Protein AF-A0A1M4VAJ6-F1 (afdb_monomer)

Foldseek 3Di:
DDDQDVQADDDCVPVLCCVVPQLQVLVVVPFHFPWKKWFDPPLPDDPVCCVVQVSHETEMETATCAADPPSVVSDDPRHRYDYGYHHPVVVCVVCVPTRMATCPDVHVVVVVVVVVVVVPPD

Secondary structure (DSSP, 8-state):
-PPP-TTSB--HHHHHHHIIIIIHHHHHTTS-EEEEEE-HHHHHS-GGGGGGGTT--EEEEEEESS--TTGGGGS-TTB-EEEEEE-HHHHHHHHTTS--EEEESS-TTHHHHHHHHHS---

Sequence (122 aa):
MSRVKPEAIWQHDKVLPYILTRLKDKISEITAVEKILLFGSRGRLPVERWNELEGKDWDVLVQAQCKLKNARVLLDEEYHLDLLVLDESQAKKFIENMTTKELFPINELECLTTKNKENGKI

Solvent-accessible surface area (backbone atoms only — not comparable to full-atom values): 7050 Å² total; per-residue (Å²): 129,87,77,67,57,88,84,41,52,53,52,65,88,58,47,50,56,41,51,74,39,62,46,42,50,62,44,46,77,77,33,56,70,68,34,33,32,32,29,63,70,72,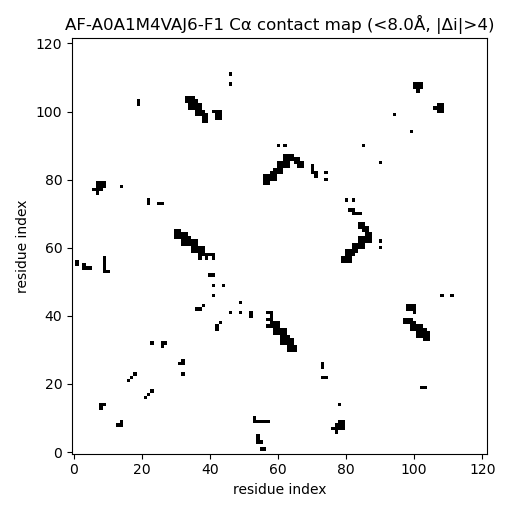17,62,47,60,77,91,56,49,74,82,43,64,69,45,74,40,41,36,38,34,27,19,79,54,67,52,93,63,46,70,74,68,56,57,88,51,48,50,61,50,64,44,46,26,24,62,74,55,40,51,65,70,44,70,91,51,58,57,38,43,60,32,84,80,25,58,64,60,62,51,58,54,54,54,55,70,73,52,78,125

pLDDT: mean 83.63, std 15.54, range [38.59, 97.0]

Radius of gyration: 14.77 Å; Cα contacts (8 Å, |Δi|>4): 175; chains: 1; bounding box: 34×35×45 Å

Organism: NCBI:txid1302685

Structure (mmCIF, N/CA/C/O backbone):
data_AF-A0A1M4VAJ6-F1
#
_entry.id   AF-A0A1M4VAJ6-F1
#
loop_
_atom_site.group_PDB
_atom_site.id
_atom_site.type_symbol
_atom_site.label_atom_id
_atom_site.label_alt_id
_atom_site.label_comp_id
_atom_site.label_asym_id
_atom_site.label_entity_id
_atom_site.label_seq_id
_atom_site.pdbx_PDB_ins_code
_atom_site.Cartn_x
_atom_site.Cartn_y
_atom_site.Cartn_z
_atom_site.occupancy
_atom_site.B_iso_or_equiv
_atom_site.auth_seq_id
_atom_site.auth_comp_id
_atom_site.auth_asym_id
_atom_site.auth_atom_id
_atom_site.pdbx_PDB_model_num
ATOM 1 N N . MET A 1 1 ? 20.736 -7.134 1.387 1.00 41.00 1 MET A N 1
ATOM 2 C CA . MET A 1 1 ? 20.258 -6.901 0.005 1.00 41.00 1 MET A CA 1
ATOM 3 C C . MET A 1 1 ? 19.087 -7.838 -0.246 1.00 41.00 1 MET A C 1
ATOM 5 O O . MET A 1 1 ? 19.239 -9.011 0.078 1.00 41.00 1 MET A O 1
ATOM 9 N N . SER A 1 2 ? 17.944 -7.346 -0.744 1.00 51.72 2 SER A N 1
ATOM 10 C CA . SER A 1 2 ? 16.828 -8.226 -1.135 1.00 51.72 2 SER A CA 1
ATOM 11 C C . SER A 1 2 ? 17.295 -9.163 -2.255 1.00 51.72 2 SER A C 1
ATOM 13 O O . SER A 1 2 ? 17.996 -8.727 -3.174 1.00 51.72 2 SER A O 1
ATOM 15 N N . ARG A 1 3 ? 17.008 -10.461 -2.117 1.00 59.56 3 ARG A N 1
ATOM 16 C CA . ARG A 1 3 ? 17.314 -11.470 -3.137 1.00 59.56 3 ARG A CA 1
ATOM 17 C C . ARG A 1 3 ? 16.221 -11.377 -4.192 1.00 59.56 3 ARG A C 1
ATOM 19 O O . ARG A 1 3 ? 15.070 -11.655 -3.877 1.00 59.56 3 ARG A O 1
ATOM 26 N N . VAL A 1 4 ? 16.587 -11.014 -5.420 1.00 62.75 4 VAL A N 1
ATOM 27 C CA . VAL A 1 4 ? 15.662 -11.037 -6.560 1.00 62.75 4 VAL A CA 1
ATOM 28 C C . VAL A 1 4 ? 15.105 -12.457 -6.689 1.00 62.75 4 VAL A C 1
ATOM 30 O O . VAL A 1 4 ? 15.876 -13.404 -6.847 1.00 62.75 4 VAL A O 1
ATOM 33 N N . LYS A 1 5 ? 13.782 -12.607 -6.576 1.00 67.94 5 LYS A N 1
ATOM 34 C CA . LYS A 1 5 ? 13.069 -13.866 -6.837 1.00 67.94 5 LYS A CA 1
ATOM 35 C C . LYS A 1 5 ? 12.498 -13.806 -8.259 1.00 67.94 5 LYS A C 1
ATOM 37 O O . LYS A 1 5 ? 11.550 -13.052 -8.472 1.00 67.94 5 LYS A O 1
ATOM 42 N N . PRO A 1 6 ? 13.054 -14.556 -9.225 1.00 65.38 6 PRO A N 1
ATOM 43 C CA . PRO A 1 6 ? 12.611 -14.506 -10.622 1.00 65.38 6 PRO A CA 1
ATOM 44 C C . PRO A 1 6 ? 11.128 -14.847 -10.792 1.00 65.38 6 PRO A C 1
ATOM 46 O O . PRO A 1 6 ? 10.472 -14.308 -11.673 1.00 65.38 6 PRO A O 1
ATOM 49 N N . GLU A 1 7 ? 10.618 -15.700 -9.903 1.00 72.62 7 GLU A N 1
ATOM 50 C CA . GLU A 1 7 ? 9.244 -16.207 -9.920 1.00 72.62 7 GLU A CA 1
ATOM 51 C C . GLU A 1 7 ? 8.208 -15.177 -9.449 1.00 72.62 7 GLU A C 1
ATOM 53 O O . GLU A 1 7 ? 7.014 -15.360 -9.662 1.00 72.62 7 GLU A O 1
ATOM 58 N N . ALA A 1 8 ? 8.643 -14.116 -8.761 1.00 78.44 8 ALA A N 1
ATOM 59 C CA . ALA A 1 8 ? 7.724 -13.142 -8.194 1.00 78.44 8 ALA A CA 1
ATOM 60 C C . ALA A 1 8 ? 7.398 -12.018 -9.188 1.00 78.44 8 ALA A C 1
ATOM 62 O O . ALA A 1 8 ? 8.178 -11.680 -10.078 1.00 78.44 8 ALA A O 1
ATOM 63 N N . ILE A 1 9 ? 6.228 -11.416 -9.019 1.00 80.44 9 ILE A N 1
ATOM 64 C CA . ILE A 1 9 ? 5.727 -10.308 -9.818 1.00 80.44 9 ILE A CA 1
ATOM 65 C C . ILE A 1 9 ? 6.191 -8.998 -9.179 1.00 80.44 9 ILE A C 1
ATOM 67 O O . ILE A 1 9 ? 5.886 -8.698 -8.022 1.00 80.44 9 ILE A O 1
ATOM 71 N N . TRP A 1 10 ? 6.912 -8.199 -9.968 1.00 82.88 10 TRP A N 1
ATOM 72 C CA . TRP A 1 10 ? 7.507 -6.922 -9.544 1.00 82.88 10 TRP A CA 1
ATOM 73 C C . TRP A 1 10 ? 7.038 -5.739 -10.388 1.00 82.88 10 TRP A C 1
ATOM 75 O O . TRP A 1 10 ? 7.245 -4.585 -9.995 1.00 82.88 10 TRP A O 1
ATOM 85 N N . GLN A 1 11 ? 6.478 -6.028 -11.567 1.00 83.25 11 GLN A N 1
ATOM 86 C CA . GLN A 1 11 ? 6.189 -5.041 -12.598 1.00 83.25 11 GLN A CA 1
ATOM 87 C C . GLN A 1 11 ? 5.032 -4.135 -12.167 1.00 83.25 11 GLN A C 1
ATOM 89 O O . GLN A 1 11 ? 4.001 -4.598 -11.677 1.00 83.25 11 GLN A O 1
ATOM 94 N N . HIS A 1 12 ? 5.223 -2.822 -12.319 1.00 83.06 12 HIS A N 1
ATOM 95 C CA . HIS A 1 12 ? 4.316 -1.803 -11.773 1.00 83.06 12 HIS A CA 1
ATOM 96 C C . HIS A 1 12 ? 2.899 -1.903 -12.331 1.00 83.06 12 HIS A C 1
ATOM 98 O O . HIS A 1 12 ? 1.940 -1.713 -11.589 1.00 83.06 12 HIS A O 1
ATOM 104 N N . ASP A 1 13 ? 2.779 -2.269 -13.605 1.00 82.56 13 ASP A N 1
ATOM 105 C CA . ASP A 1 13 ? 1.521 -2.513 -14.314 1.00 82.56 13 ASP A CA 1
ATOM 106 C C . ASP A 1 13 ? 0.719 -3.692 -13.745 1.00 82.56 13 ASP A C 1
ATOM 108 O O . ASP A 1 13 ? -0.496 -3.733 -13.907 1.00 82.56 13 ASP A O 1
ATOM 112 N N . LYS A 1 14 ? 1.368 -4.624 -13.038 1.00 86.62 14 LYS A N 1
ATOM 113 C CA . LYS A 1 14 ? 0.714 -5.765 -12.381 1.00 86.62 14 LYS A CA 1
ATOM 114 C C . LYS A 1 14 ? 0.514 -5.549 -10.885 1.00 86.62 14 LYS A C 1
ATOM 116 O O . LYS A 1 14 ? -0.537 -5.887 -10.344 1.00 86.62 14 LYS A O 1
ATOM 121 N N . VAL A 1 15 ? 1.503 -4.966 -10.208 1.00 89.50 15 VAL A N 1
ATOM 122 C CA . VAL A 1 15 ? 1.477 -4.806 -8.747 1.00 89.50 15 VAL A CA 1
ATOM 123 C C . VAL A 1 15 ? 0.520 -3.695 -8.305 1.00 89.50 15 VAL A C 1
ATOM 125 O O . VAL A 1 15 ? -0.205 -3.880 -7.328 1.00 89.50 15 VAL A O 1
ATOM 128 N N . LEU A 1 16 ? 0.452 -2.565 -9.020 1.00 90.12 16 LEU A N 1
ATOM 129 C CA . LEU A 1 16 ? -0.452 -1.468 -8.647 1.00 90.12 16 LEU A CA 1
ATOM 130 C C . LEU A 1 16 ? -1.933 -1.877 -8.694 1.00 90.12 16 LEU A C 1
ATOM 132 O O . LEU A 1 16 ? -2.621 -1.639 -7.697 1.00 90.12 16 LEU A O 1
ATOM 136 N N . PRO A 1 17 ? -2.440 -2.532 -9.764 1.00 90.38 17 PRO A N 1
ATOM 137 C CA . PRO A 1 17 ? -3.806 -3.044 -9.759 1.00 90.38 17 PRO A CA 1
ATOM 138 C C . PRO A 1 17 ? -4.063 -4.015 -8.611 1.00 90.38 17 PRO A C 1
ATOM 140 O O . PRO A 1 17 ? -5.098 -3.909 -7.962 1.00 90.38 17 PRO A O 1
ATOM 143 N N . TYR A 1 18 ? -3.124 -4.918 -8.313 1.00 92.25 18 TYR A N 1
ATOM 144 C CA . TYR A 1 18 ? -3.258 -5.843 -7.188 1.00 92.25 18 TYR A CA 1
ATOM 145 C C . TYR A 1 18 ? -3.425 -5.108 -5.846 1.00 92.25 18 TYR A C 1
ATOM 147 O O . TYR A 1 18 ? -4.345 -5.430 -5.093 1.00 92.25 18 TYR A O 1
ATOM 155 N N . ILE A 1 19 ? -2.589 -4.098 -5.572 1.00 93.06 19 ILE A N 1
ATOM 156 C CA . ILE A 1 19 ? -2.662 -3.290 -4.343 1.00 93.06 19 ILE A CA 1
ATOM 157 C C . ILE A 1 19 ? -4.007 -2.558 -4.244 1.00 93.06 19 ILE A C 1
ATOM 159 O O . ILE A 1 19 ? -4.665 -2.612 -3.208 1.00 93.06 19 ILE A O 1
ATOM 163 N N . LEU A 1 20 ? -4.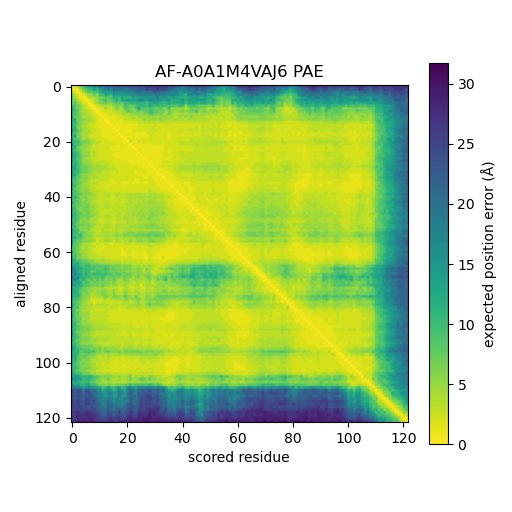404 -1.867 -5.316 1.00 92.44 20 LEU A N 1
ATOM 164 C CA . LEU A 1 20 ? -5.570 -0.977 -5.329 1.00 92.44 20 LEU A CA 1
ATOM 165 C C . LEU A 1 20 ? -6.916 -1.710 -5.399 1.00 92.44 20 LEU A C 1
ATOM 167 O O . LEU A 1 20 ? -7.942 -1.121 -5.052 1.00 92.44 20 LEU A O 1
ATOM 171 N N . THR A 1 21 ? -6.908 -2.968 -5.843 1.00 90.81 21 THR A N 1
ATOM 172 C CA . THR A 1 21 ? -8.102 -3.816 -5.951 1.00 90.81 21 THR A CA 1
ATOM 173 C C . THR A 1 21 ? -8.020 -4.964 -4.951 1.00 90.81 21 THR A C 1
ATOM 175 O O . THR A 1 21 ? -8.294 -4.759 -3.775 1.00 90.81 21 THR A O 1
ATOM 178 N N . ARG A 1 22 ? -7.555 -6.144 -5.371 1.00 92.56 22 ARG A N 1
ATOM 179 C CA . ARG A 1 22 ? -7.586 -7.396 -4.604 1.00 92.56 22 ARG A CA 1
ATOM 180 C C . ARG A 1 22 ? -7.083 -7.259 -3.171 1.00 92.56 22 ARG A C 1
ATOM 182 O O . ARG A 1 22 ? -7.727 -7.770 -2.261 1.00 92.56 22 ARG A O 1
ATOM 189 N N . LEU A 1 23 ? -5.937 -6.611 -2.955 1.00 93.56 23 LEU A N 1
ATOM 190 C CA . LEU A 1 23 ? -5.393 -6.458 -1.608 1.00 93.56 23 LEU A CA 1
ATOM 191 C C . LEU A 1 23 ? -6.256 -5.523 -0.756 1.00 93.56 23 LEU A C 1
ATOM 193 O O . LEU A 1 23 ? -6.557 -5.851 0.391 1.00 93.56 23 LEU A O 1
ATOM 197 N N . LYS A 1 24 ? -6.659 -4.379 -1.318 1.00 94.44 24 LYS A N 1
ATOM 198 C CA . LYS A 1 24 ? -7.568 -3.448 -0.652 1.00 94.44 24 LYS A CA 1
ATOM 199 C C . LYS A 1 24 ? -8.876 -4.141 -0.285 1.00 94.44 24 LYS A C 1
ATOM 201 O O . LYS A 1 24 ? -9.269 -4.061 0.869 1.00 94.44 24 LYS A O 1
ATOM 206 N N . ASP A 1 25 ? -9.490 -4.856 -1.224 1.00 94.50 25 ASP A N 1
ATOM 207 C CA . ASP A 1 25 ? -10.773 -5.536 -1.032 1.00 94.50 25 ASP A CA 1
ATOM 208 C C . ASP A 1 25 ? -10.679 -6.593 0.080 1.00 94.50 25 ASP A C 1
ATOM 210 O O . ASP A 1 25 ? -11.486 -6.573 1.006 1.00 94.50 25 ASP A O 1
ATOM 214 N N . LYS A 1 26 ? -9.620 -7.420 0.085 1.00 93.75 26 LYS A N 1
ATOM 215 C CA . LYS A 1 26 ?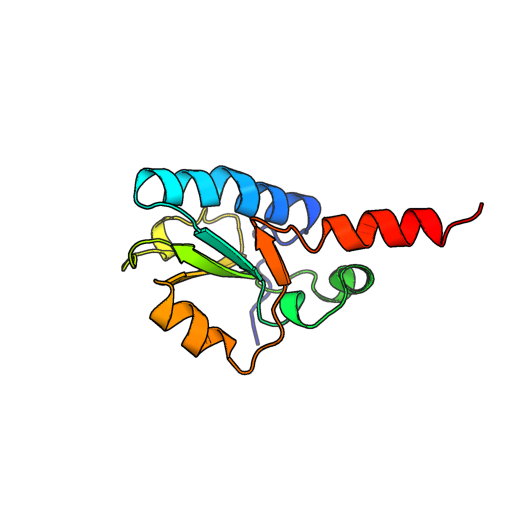 -9.346 -8.378 1.175 1.00 93.75 26 LYS A CA 1
ATOM 216 C C . LYS A 1 26 ? -9.227 -7.706 2.546 1.00 93.75 26 LYS A C 1
ATOM 218 O O . LYS A 1 26 ? -9.660 -8.266 3.548 1.00 93.75 26 LYS A O 1
ATOM 223 N N . ILE A 1 27 ? -8.596 -6.533 2.623 1.00 93.69 27 ILE A N 1
ATOM 224 C CA . ILE A 1 27 ? -8.490 -5.790 3.887 1.00 93.69 27 ILE A CA 1
ATOM 225 C C . ILE A 1 27 ? -9.848 -5.178 4.246 1.00 93.69 27 ILE A C 1
ATOM 227 O O . ILE A 1 27 ? -10.252 -5.267 5.403 1.00 93.69 27 ILE A O 1
ATOM 231 N N . SER A 1 28 ? -10.566 -4.628 3.263 1.00 94.12 28 SER A N 1
ATOM 232 C CA . SER A 1 28 ? -11.900 -4.034 3.394 1.00 94.12 28 SER A CA 1
ATOM 233 C C . SER A 1 28 ? -12.966 -5.012 3.891 1.00 94.12 28 SER A C 1
ATOM 235 O O . SER A 1 28 ? -13.899 -4.580 4.562 1.00 94.12 28 SER A O 1
ATOM 237 N N . GLU A 1 29 ? -12.818 -6.312 3.631 1.00 93.38 29 GLU A N 1
ATOM 238 C CA . GLU A 1 29 ? -13.664 -7.361 4.222 1.00 93.38 29 GLU A CA 1
ATOM 239 C C . GLU A 1 29 ? -13.515 -7.464 5.752 1.00 93.38 29 GLU A C 1
ATOM 241 O O . GLU A 1 29 ? -14.415 -7.952 6.434 1.00 93.38 29 GLU A O 1
ATOM 246 N N . ILE A 1 30 ? -12.387 -7.004 6.302 1.00 92.62 30 ILE A N 1
ATOM 247 C CA . ILE A 1 30 ? -12.050 -7.104 7.728 1.00 92.62 30 ILE A CA 1
ATOM 248 C C . ILE A 1 30 ? -12.169 -5.740 8.421 1.00 92.62 30 ILE A C 1
ATOM 250 O O . ILE A 1 30 ? -12.621 -5.655 9.563 1.00 92.62 30 ILE A O 1
ATOM 254 N N . THR A 1 31 ? -11.715 -4.671 7.767 1.00 93.38 31 THR A N 1
ATOM 255 C CA . THR A 1 31 ? -11.635 -3.321 8.331 1.00 93.38 31 THR A CA 1
ATOM 256 C C . THR A 1 31 ? -11.628 -2.261 7.237 1.00 93.38 31 THR A C 1
ATOM 258 O O . THR A 1 31 ? -11.098 -2.479 6.150 1.00 93.38 31 THR A O 1
ATOM 261 N N . ALA A 1 32 ? -12.195 -1.087 7.514 1.00 94.62 32 ALA A N 1
ATOM 262 C CA . ALA A 1 32 ? -12.214 -0.002 6.543 1.00 94.62 32 ALA A CA 1
ATOM 263 C C . ALA A 1 32 ? -10.784 0.457 6.215 1.00 94.62 32 ALA A C 1
ATOM 265 O O . ALA A 1 32 ? -10.029 0.854 7.105 1.00 94.62 32 ALA A O 1
ATOM 266 N N . VAL A 1 33 ? -10.426 0.409 4.929 1.00 96.44 33 VAL A N 1
ATOM 267 C CA . VAL A 1 33 ? -9.179 0.976 4.408 1.00 96.44 33 VAL A CA 1
ATOM 268 C C . VAL A 1 33 ? -9.363 2.476 4.230 1.00 96.44 33 VAL A C 1
ATOM 270 O O . VAL A 1 33 ? -10.180 2.917 3.425 1.00 96.44 33 VAL A O 1
ATOM 273 N N . GLU A 1 34 ? -8.581 3.253 4.968 1.00 96.38 34 GLU A N 1
ATOM 274 C CA . GLU A 1 34 ? -8.643 4.713 4.955 1.00 96.38 34 GLU A CA 1
ATOM 275 C C . GLU A 1 34 ? -7.608 5.302 4.001 1.00 96.38 34 GLU A C 1
ATOM 277 O O . GLU A 1 34 ? -7.919 6.234 3.263 1.00 96.38 34 GLU A O 1
ATOM 282 N N . LYS A 1 35 ? -6.386 4.748 3.992 1.00 96.62 35 LYS A N 1
ATOM 283 C CA . LYS A 1 35 ? -5.308 5.172 3.090 1.00 96.62 35 LYS A CA 1
ATOM 284 C C . LYS A 1 35 ? -4.436 4.011 2.648 1.00 96.62 35 LYS A C 1
ATOM 286 O O . LYS A 1 35 ? -4.210 3.069 3.405 1.00 96.62 35 LYS A O 1
ATOM 291 N N . ILE A 1 36 ? -3.880 4.124 1.447 1.00 97.00 36 ILE A N 1
ATOM 292 C CA . ILE A 1 36 ? -2.824 3.234 0.956 1.00 97.00 36 ILE A CA 1
ATOM 293 C C . ILE A 1 36 ? -1.632 4.088 0.552 1.00 97.00 36 ILE A C 1
ATOM 295 O O . ILE A 1 36 ? -1.760 4.992 -0.271 1.00 97.00 36 ILE A O 1
ATOM 299 N N . LEU A 1 37 ? -0.472 3.781 1.121 1.00 96.31 37 LEU A N 1
ATOM 300 C CA . LEU A 1 37 ? 0.769 4.518 0.948 1.00 96.31 37 LEU A CA 1
ATOM 301 C C . LEU A 1 37 ? 1.869 3.576 0.453 1.00 96.31 37 LEU A C 1
ATOM 303 O O . LEU A 1 37 ? 2.072 2.492 1.001 1.00 96.31 37 LEU A O 1
ATOM 307 N N . LEU A 1 38 ? 2.625 4.020 -0.547 1.00 95.19 38 LEU A N 1
ATOM 308 C CA . LEU A 1 38 ? 3.931 3.453 -0.862 1.00 95.19 38 LEU A CA 1
ATOM 309 C C . LEU A 1 38 ? 4.993 4.181 -0.053 1.00 95.19 38 LEU A C 1
ATOM 311 O O . LEU A 1 38 ? 5.052 5.412 -0.058 1.00 95.19 38 LEU A O 1
ATOM 315 N N . PHE A 1 39 ? 5.873 3.423 0.586 1.00 93.94 39 PHE A N 1
ATOM 316 C CA . PHE A 1 39 ? 7.065 3.966 1.226 1.00 93.94 39 PHE A CA 1
ATOM 317 C C . PHE A 1 39 ? 8.322 3.357 0.592 1.00 93.94 39 PHE A C 1
ATOM 319 O O . PHE A 1 39 ? 8.296 2.856 -0.538 1.00 93.94 39 PHE A O 1
ATOM 326 N N . GLY A 1 40 ? 9.468 3.507 1.252 1.00 91.94 40 GLY A N 1
ATOM 327 C CA . GLY A 1 40 ? 10.714 2.922 0.771 1.00 91.94 40 GLY A CA 1
ATOM 328 C C . GLY A 1 40 ? 11.150 3.478 -0.588 1.00 91.94 40 GLY A C 1
ATOM 329 O O . GLY A 1 40 ? 11.076 4.681 -0.848 1.00 91.94 40 GLY A O 1
ATOM 330 N N . SER A 1 41 ? 11.668 2.610 -1.457 1.00 91.38 41 SER A N 1
ATOM 331 C CA . SER A 1 41 ? 12.265 3.045 -2.731 1.00 91.38 41 SER A CA 1
ATOM 332 C C . SER A 1 41 ? 11.246 3.683 -3.681 1.00 91.38 41 SER A C 1
ATOM 334 O O . SER A 1 41 ? 11.552 4.699 -4.306 1.00 91.38 41 SER A O 1
ATOM 336 N N . ARG A 1 42 ? 10.025 3.135 -3.749 1.00 91.44 42 ARG A N 1
ATOM 337 C CA . ARG A 1 42 ? 8.947 3.630 -4.626 1.00 91.44 42 ARG A CA 1
ATOM 338 C C . ARG A 1 42 ? 8.266 4.890 -4.084 1.00 91.44 42 ARG A C 1
ATOM 340 O O . ARG A 1 42 ? 7.833 5.726 -4.881 1.00 91.44 42 ARG A O 1
ATOM 347 N N . GLY A 1 43 ? 8.254 5.065 -2.760 1.00 91.12 43 GLY A N 1
ATOM 348 C CA . GLY A 1 43 ? 7.874 6.327 -2.118 1.00 91.12 43 GLY A CA 1
ATOM 349 C C . GLY A 1 43 ? 8.850 7.469 -2.429 1.00 91.12 43 GLY A C 1
ATOM 350 O O . GLY A 1 43 ? 8.419 8.586 -2.688 1.00 91.12 43 GLY A O 1
ATOM 351 N N . ARG A 1 44 ? 10.163 7.191 -2.484 1.00 91.00 44 ARG A N 1
ATOM 352 C CA . ARG A 1 44 ? 11.206 8.214 -2.713 1.00 91.00 44 ARG A CA 1
ATOM 353 C C . ARG A 1 44 ? 11.441 8.585 -4.178 1.00 91.00 44 ARG A C 1
ATOM 355 O O . ARG A 1 44 ? 11.673 9.753 -4.472 1.00 91.00 44 ARG A O 1
ATOM 362 N N . LEU A 1 45 ? 11.476 7.608 -5.087 1.00 90.56 45 LEU A N 1
ATOM 363 C CA . LEU A 1 45 ? 11.809 7.868 -6.494 1.00 90.56 45 LEU A CA 1
ATOM 364 C C . LEU A 1 45 ? 10.581 8.310 -7.287 1.00 90.56 45 LEU A C 1
ATOM 366 O O . LEU A 1 45 ? 9.528 7.706 -7.100 1.00 90.56 45 LEU A O 1
ATOM 370 N N . PRO A 1 46 ? 10.690 9.282 -8.210 1.00 87.81 46 PRO A N 1
ATOM 371 C CA . PRO A 1 46 ? 9.605 9.636 -9.128 1.00 87.81 46 PRO A CA 1
ATOM 372 C C . PRO A 1 46 ? 9.231 8.440 -10.028 1.00 87.81 46 PRO A C 1
ATOM 374 O O . PRO A 1 46 ? 10.048 7.540 -10.229 1.00 87.81 46 PRO A O 1
ATOM 377 N N . VAL A 1 47 ? 7.983 8.391 -10.511 1.00 85.88 47 VAL A N 1
ATOM 378 C CA . VAL A 1 47 ? 7.419 7.205 -11.201 1.00 85.88 47 VAL A CA 1
ATOM 379 C C . VAL A 1 47 ? 8.186 6.870 -12.478 1.00 85.88 47 VAL A C 1
ATOM 381 O O . VAL A 1 47 ? 8.394 5.702 -12.790 1.00 85.88 47 VAL A O 1
ATOM 384 N N . GLU A 1 48 ? 8.694 7.885 -13.167 1.00 85.81 48 GLU A N 1
ATOM 385 C CA . GLU A 1 48 ? 9.486 7.777 -14.393 1.00 85.81 48 GLU A CA 1
ATOM 386 C C . GLU A 1 48 ? 10.772 6.963 -14.192 1.00 85.81 48 GLU A C 1
ATOM 388 O O . GLU A 1 48 ? 11.299 6.395 -15.142 1.00 85.81 48 GLU A O 1
ATOM 393 N N . ARG A 1 49 ? 11.266 6.893 -12.948 1.00 88.19 49 ARG A N 1
ATOM 394 C CA . ARG A 1 49 ? 12.489 6.173 -12.562 1.00 88.19 49 ARG A CA 1
ATOM 395 C C . ARG A 1 49 ? 12.216 4.820 -11.919 1.00 88.19 49 ARG A C 1
ATOM 397 O O . ARG A 1 49 ? 13.122 4.172 -11.401 1.00 88.19 49 ARG A O 1
ATOM 404 N N . TRP A 1 50 ? 10.965 4.376 -11.889 1.00 88.50 50 TRP A N 1
ATOM 405 C CA . TRP A 1 50 ? 10.622 3.110 -11.254 1.00 88.50 50 TRP A CA 1
ATOM 406 C C . TRP A 1 50 ? 11.111 1.884 -12.034 1.00 88.50 50 TRP A C 1
ATOM 408 O O . TRP A 1 50 ? 11.188 0.797 -11.462 1.00 88.50 50 TRP A O 1
ATOM 418 N N . ASN A 1 51 ? 11.490 2.033 -13.303 1.00 85.69 51 ASN A N 1
ATOM 419 C CA . ASN A 1 51 ? 12.226 1.009 -14.051 1.00 85.69 51 ASN A CA 1
ATOM 420 C C . ASN A 1 51 ? 13.556 0.628 -13.366 1.00 85.69 51 ASN A C 1
ATOM 422 O O . ASN A 1 51 ? 13.947 -0.532 -13.403 1.00 85.69 51 ASN A O 1
ATOM 426 N N . GLU A 1 52 ? 14.204 1.555 -12.652 1.00 88.88 52 GLU A N 1
ATOM 427 C CA . GLU A 1 52 ? 15.416 1.277 -11.859 1.00 88.88 52 GLU A CA 1
ATOM 428 C C . GLU A 1 52 ? 15.149 0.359 -10.648 1.00 88.88 52 GLU A C 1
ATOM 430 O O . GLU A 1 52 ? 16.079 -0.133 -10.007 1.00 88.88 52 GLU A O 1
ATOM 435 N N . LEU A 1 53 ? 13.875 0.143 -10.306 1.00 87.44 53 LEU A N 1
ATOM 436 C CA . LEU A 1 53 ? 13.423 -0.672 -9.177 1.00 87.44 53 LEU A CA 1
ATOM 437 C C . LEU A 1 53 ? 12.890 -2.044 -9.611 1.00 87.44 53 LEU A C 1
ATOM 439 O O . LEU A 1 53 ? 12.194 -2.714 -8.840 1.00 87.44 53 LEU A O 1
ATOM 443 N N . GLU A 1 54 ? 13.187 -2.471 -10.836 1.00 82.69 54 GLU A N 1
ATOM 444 C CA . GLU A 1 54 ? 12.866 -3.820 -11.287 1.00 82.69 54 GLU A CA 1
ATOM 445 C C . GLU A 1 54 ? 13.524 -4.872 -10.374 1.00 82.69 54 GLU A C 1
ATOM 447 O O . GLU A 1 54 ? 14.672 -4.734 -9.944 1.00 82.69 54 GLU A O 1
ATOM 452 N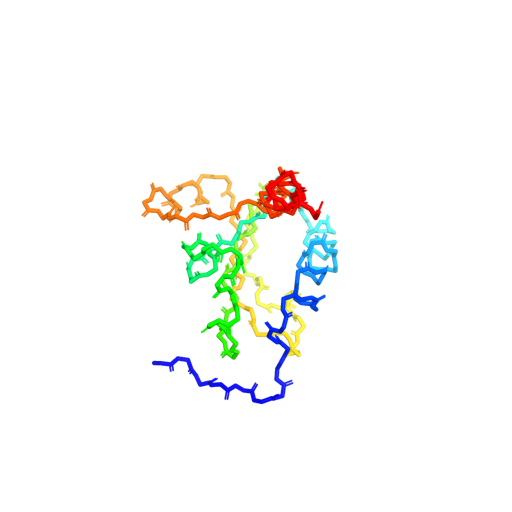 N . GLY A 1 55 ? 12.753 -5.894 -9.990 1.00 81.00 55 GLY A N 1
ATOM 453 C CA . GLY A 1 55 ? 13.191 -6.920 -9.038 1.00 81.00 55 GLY A CA 1
ATOM 454 C C . GLY A 1 55 ? 13.338 -6.446 -7.583 1.00 81.00 55 GLY A C 1
ATOM 455 O O . GLY A 1 55 ? 13.913 -7.172 -6.772 1.00 81.00 55 GLY A O 1
ATOM 456 N N . LYS A 1 56 ? 12.873 -5.234 -7.236 1.00 85.12 56 LYS A N 1
ATOM 457 C CA . LYS A 1 56 ? 12.842 -4.724 -5.852 1.00 85.12 56 LYS A CA 1
ATOM 458 C C . LYS A 1 56 ? 11.462 -4.864 -5.226 1.00 85.12 56 LYS A C 1
ATOM 460 O O . LYS A 1 56 ? 10.466 -4.523 -5.866 1.00 85.12 56 LYS A O 1
ATOM 465 N N . ASP A 1 57 ? 11.456 -5.221 -3.947 1.00 84.88 57 ASP A N 1
ATOM 466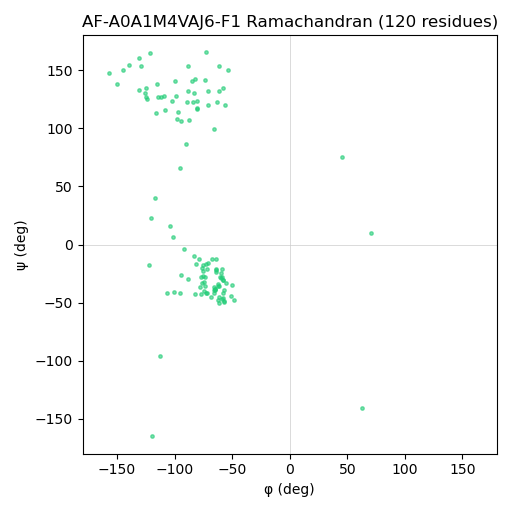 C CA . ASP A 1 57 ? 10.273 -5.359 -3.092 1.00 84.88 57 ASP A CA 1
ATOM 467 C C . ASP A 1 57 ? 9.401 -4.094 -3.098 1.00 84.88 57 ASP A C 1
ATOM 469 O O . ASP A 1 57 ? 9.880 -2.967 -3.297 1.00 84.88 57 ASP A O 1
ATOM 473 N N . TRP A 1 58 ? 8.099 -4.294 -2.911 1.00 91.50 58 TRP A N 1
ATOM 474 C CA . TRP A 1 58 ? 7.136 -3.214 -2.744 1.00 91.50 58 TRP A CA 1
ATOM 475 C C . TRP A 1 58 ? 6.854 -2.975 -1.271 1.00 91.50 58 TRP A C 1
ATOM 477 O O . TRP A 1 58 ? 6.254 -3.813 -0.616 1.00 91.50 58 TRP A O 1
ATOM 487 N N . ASP A 1 59 ? 7.240 -1.809 -0.776 1.00 93.69 59 ASP A N 1
ATOM 488 C CA . ASP A 1 59 ? 6.960 -1.378 0.587 1.00 93.69 59 ASP A CA 1
ATOM 489 C C . ASP A 1 59 ? 5.590 -0.681 0.643 1.00 93.69 59 ASP A C 1
ATOM 491 O O . ASP A 1 59 ? 5.444 0.446 0.151 1.00 93.69 59 ASP A O 1
ATOM 495 N N . VAL A 1 60 ? 4.578 -1.343 1.215 1.00 95.38 60 VAL A N 1
ATOM 496 C CA . VAL A 1 60 ? 3.190 -0.851 1.227 1.00 95.38 60 VAL A CA 1
ATOM 497 C C . VAL A 1 60 ? 2.637 -0.761 2.638 1.00 95.38 60 VAL A C 1
ATOM 499 O O . VAL A 1 60 ? 2.644 -1.724 3.403 1.00 95.38 60 VAL A O 1
ATOM 502 N N . LEU A 1 61 ? 2.121 0.417 2.974 1.00 95.69 61 LEU A N 1
ATOM 503 C CA . LEU A 1 61 ? 1.409 0.674 4.214 1.00 95.69 61 LEU A CA 1
ATOM 504 C C . LEU A 1 61 ? -0.060 0.928 3.899 1.00 95.69 61 LEU A C 1
ATOM 506 O O . LEU A 1 61 ? -0.397 1.801 3.103 1.00 95.69 61 LEU A O 1
ATOM 510 N N . VAL A 1 62 ? -0.937 0.189 4.563 1.00 96.62 62 VAL A N 1
ATOM 511 C CA . VAL A 1 62 ? -2.378 0.415 4.552 1.00 96.62 62 VAL A CA 1
ATOM 512 C C . VAL A 1 62 ? -2.773 0.967 5.914 1.00 96.62 62 VAL A C 1
ATOM 514 O O . VAL A 1 62 ? -2.617 0.297 6.937 1.00 96.62 62 VAL A O 1
ATOM 517 N N . GLN A 1 63 ? -3.263 2.203 5.927 1.00 96.38 63 GLN A N 1
ATOM 518 C CA . GLN A 1 63 ? -3.937 2.757 7.090 1.00 96.38 63 GLN A CA 1
ATOM 519 C C . GLN A 1 63 ? -5.370 2.236 7.086 1.00 96.38 63 GLN A C 1
ATOM 521 O O . GLN A 1 63 ? -6.102 2.430 6.112 1.00 96.38 63 GLN A O 1
ATOM 526 N N . ALA A 1 64 ? -5.760 1.582 8.168 1.00 95.06 64 ALA A N 1
ATOM 527 C CA . ALA A 1 64 ? -7.099 1.058 8.351 1.00 95.06 64 ALA A CA 1
ATOM 528 C C . ALA A 1 64 ? -7.662 1.463 9.711 1.00 95.06 64 ALA A C 1
ATOM 530 O O . ALA A 1 64 ? -6.913 1.767 10.638 1.00 95.06 64 ALA A O 1
ATOM 531 N N . GLN A 1 65 ? -8.983 1.396 9.856 1.00 91.81 65 GLN A N 1
ATOM 532 C CA . GLN A 1 65 ? -9.662 1.764 11.100 1.00 91.81 65 GLN A CA 1
ATOM 533 C C . GLN A 1 65 ? -9.181 0.936 12.308 1.00 91.81 65 GLN A C 1
ATOM 535 O O . GLN A 1 65 ? -9.211 1.398 13.450 1.00 91.81 65 GLN A O 1
ATOM 540 N N . CYS A 1 66 ? -8.718 -0.297 12.078 1.00 87.12 66 CYS A N 1
ATOM 541 C CA . CYS A 1 66 ? -8.109 -1.125 13.112 1.00 87.12 66 CYS A CA 1
ATOM 542 C C . CYS A 1 66 ? -6.883 -1.894 12.602 1.00 87.12 66 CYS A C 1
ATOM 544 O O . CYS A 1 66 ? -6.739 -2.195 11.418 1.00 87.12 66 CYS A O 1
ATOM 546 N N . LYS A 1 67 ? -5.983 -2.233 13.530 1.00 82.56 67 LYS A N 1
ATOM 547 C CA . LYS A 1 67 ? -4.750 -2.971 13.237 1.00 82.56 67 LYS 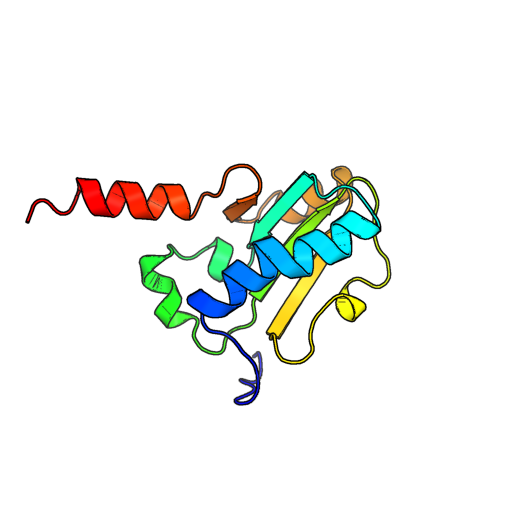A CA 1
ATOM 548 C C . LYS A 1 67 ? -5.020 -4.447 12.941 1.00 82.56 67 LYS A C 1
ATOM 550 O O . LYS A 1 67 ? -5.747 -5.109 13.682 1.00 82.56 67 LYS A O 1
ATOM 555 N N . LEU A 1 68 ? -4.286 -5.005 11.975 1.00 85.62 68 LEU A N 1
ATOM 556 C CA . LEU A 1 68 ? -4.268 -6.444 11.691 1.00 85.62 68 LEU A CA 1
ATOM 557 C C . LEU A 1 68 ? -2.936 -7.084 12.109 1.00 85.62 68 LEU A C 1
ATOM 559 O O . LEU A 1 68 ? -1.862 -6.639 11.712 1.00 85.62 68 LEU A O 1
ATOM 563 N N . LYS A 1 69 ? -2.989 -8.162 12.906 1.00 79.94 69 LYS A N 1
ATOM 564 C CA . LYS A 1 69 ? -1.782 -8.888 13.360 1.00 79.94 69 LYS A CA 1
ATOM 565 C C . LYS A 1 69 ? -1.149 -9.777 12.279 1.00 79.94 69 LYS A C 1
ATOM 567 O O . LYS A 1 69 ? 0.057 -9.983 12.317 1.00 79.94 69 LYS A O 1
ATOM 572 N N . ASN A 1 70 ? -1.936 -10.261 11.315 1.00 79.56 70 ASN A N 1
ATOM 573 C CA . ASN A 1 70 ? -1.512 -11.259 10.322 1.00 79.56 70 ASN A CA 1
ATOM 574 C C . ASN A 1 70 ? -1.546 -10.718 8.884 1.00 79.56 70 ASN A C 1
ATOM 576 O O . ASN A 1 70 ? -1.940 -11.425 7.963 1.00 79.56 70 ASN A O 1
ATOM 580 N N . ALA A 1 71 ? -1.125 -9.466 8.680 1.00 81.50 71 ALA A N 1
ATOM 581 C CA . ALA A 1 71 ? -1.179 -8.812 7.370 1.00 81.50 71 ALA A CA 1
ATOM 582 C C . ALA A 1 71 ? -0.461 -9.597 6.256 1.00 81.50 71 ALA A C 1
ATOM 584 O O . ALA A 1 71 ? -0.930 -9.621 5.126 1.00 81.50 71 ALA A O 1
ATOM 585 N N . ARG A 1 72 ? 0.627 -10.311 6.575 1.00 79.56 72 ARG A N 1
ATOM 586 C CA . ARG A 1 72 ? 1.344 -11.146 5.595 1.00 79.56 72 ARG A CA 1
ATOM 587 C C . ARG A 1 72 ? 0.483 -12.249 4.971 1.00 79.56 72 ARG A C 1
ATOM 589 O O . ARG A 1 72 ? 0.733 -12.605 3.832 1.00 79.56 72 ARG A O 1
ATOM 596 N N . VAL A 1 73 ? -0.532 -12.753 5.675 1.00 81.69 73 VAL A N 1
ATOM 597 C CA . VAL A 1 73 ? -1.453 -13.788 5.158 1.00 81.69 73 VAL A CA 1
ATOM 598 C C . VAL A 1 73 ? -2.415 -13.219 4.106 1.00 81.69 73 VAL A C 1
ATOM 600 O O . VAL A 1 73 ? -3.013 -13.962 3.338 1.00 81.69 73 VAL A O 1
ATOM 603 N N . LEU A 1 74 ? -2.561 -11.893 4.036 1.00 84.44 74 LEU A N 1
ATOM 604 C CA . LEU A 1 74 ? -3.416 -11.230 3.046 1.00 84.44 74 LEU A CA 1
ATOM 605 C C . LEU A 1 74 ? -2.746 -11.143 1.668 1.00 84.44 74 LEU A C 1
ATOM 607 O O . LEU A 1 74 ? -3.411 -10.837 0.674 1.00 84.44 74 LEU A O 1
ATOM 611 N N . LEU A 1 75 ? -1.440 -11.416 1.614 1.00 84.31 75 LEU A N 1
ATOM 612 C CA . LEU A 1 75 ? -0.632 -11.355 0.410 1.00 84.31 75 LEU A CA 1
ATOM 613 C C . LEU A 1 75 ? -0.762 -12.622 -0.420 1.00 84.31 75 LEU A C 1
ATOM 615 O O . LEU A 1 75 ? -0.848 -13.726 0.105 1.00 84.31 75 LEU A O 1
ATOM 619 N N . ASP A 1 76 ? -0.778 -12.429 -1.729 1.00 82.50 76 ASP A N 1
ATOM 620 C CA . ASP A 1 76 ? -0.643 -13.494 -2.708 1.00 82.50 76 ASP A CA 1
ATOM 621 C C . ASP A 1 76 ? 0.854 -13.803 -2.897 1.00 82.50 76 ASP A C 1
ATOM 623 O O . ASP A 1 76 ? 1.657 -12.879 -3.044 1.00 82.50 76 ASP A O 1
ATOM 627 N N . GLU A 1 77 ? 1.238 -15.082 -2.830 1.00 79.56 77 GLU A N 1
ATOM 628 C CA . GLU A 1 77 ? 2.644 -15.527 -2.784 1.00 79.56 77 GLU A CA 1
ATOM 629 C C . GLU A 1 77 ? 3.422 -15.175 -4.061 1.00 79.56 77 GLU A C 1
ATOM 631 O O . GLU A 1 77 ? 4.651 -15.061 -4.032 1.00 79.56 77 GLU A O 1
ATOM 636 N N . GLU A 1 78 ? 2.707 -14.946 -5.164 1.00 85.00 78 GLU A N 1
ATOM 637 C CA . GLU A 1 78 ? 3.277 -14.499 -6.434 1.00 85.00 78 GLU A CA 1
ATOM 638 C C . GLU A 1 78 ? 3.748 -13.036 -6.389 1.00 85.00 78 GLU A C 1
ATOM 640 O O . GLU A 1 78 ? 4.591 -12.644 -7.191 1.00 85.00 78 GLU A O 1
ATOM 645 N N . TYR A 1 79 ? 3.254 -12.207 -5.463 1.00 84.38 79 TYR A N 1
ATOM 646 C CA . TYR A 1 79 ? 3.581 -10.779 -5.386 1.00 84.38 79 TYR A CA 1
ATOM 647 C C . TYR A 1 7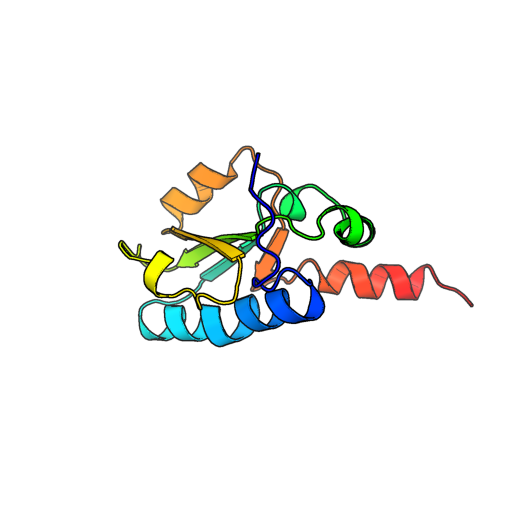9 ? 4.600 -10.507 -4.282 1.00 84.38 79 TYR A C 1
ATOM 649 O O . TYR A 1 79 ? 4.367 -10.782 -3.105 1.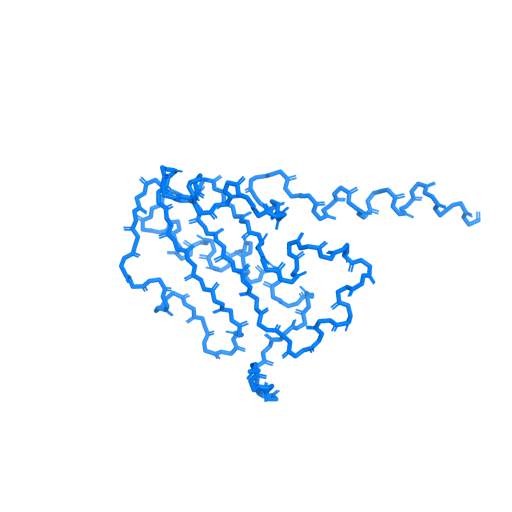00 84.38 79 TYR A O 1
ATOM 657 N N . HIS A 1 80 ? 5.726 -9.887 -4.637 1.00 85.31 80 HIS A N 1
ATOM 658 C CA . HIS A 1 80 ? 6.760 -9.582 -3.652 1.00 85.31 80 HIS A CA 1
ATOM 659 C C . HIS A 1 80 ? 6.552 -8.207 -3.012 1.00 85.31 80 HIS A C 1
ATOM 661 O O . HIS A 1 80 ? 7.080 -7.180 -3.455 1.00 85.31 80 HIS A O 1
ATOM 667 N N . LEU A 1 81 ? 5.739 -8.204 -1.960 1.00 89.50 81 LEU A N 1
ATOM 668 C CA . LEU A 1 81 ? 5.288 -7.007 -1.271 1.00 89.50 81 LEU A CA 1
ATOM 669 C C . LEU A 1 81 ? 5.468 -7.151 0.243 1.00 89.50 81 LEU A C 1
ATOM 671 O O . LEU A 1 81 ? 5.081 -8.153 0.837 1.00 89.50 81 LEU A O 1
ATOM 675 N N . ASP A 1 82 ? 6.031 -6.128 0.870 1.00 90.75 82 ASP A N 1
ATOM 676 C CA . ASP A 1 82 ? 6.087 -5.973 2.315 1.00 90.75 82 ASP A CA 1
ATOM 677 C C . ASP A 1 82 ? 4.900 -5.117 2.766 1.00 90.75 82 ASP A C 1
ATOM 679 O O . ASP A 1 82 ? 4.858 -3.904 2.552 1.00 90.75 82 ASP A O 1
ATOM 683 N N . LEU A 1 83 ? 3.912 -5.772 3.382 1.00 92.94 83 LEU A N 1
ATOM 684 C CA . LEU A 1 83 ? 2.677 -5.136 3.839 1.00 92.94 83 LEU A CA 1
ATOM 685 C C . LEU A 1 83 ? 2.704 -4.804 5.326 1.00 92.94 83 LEU A C 1
ATOM 687 O O . LEU A 1 83 ? 2.867 -5.684 6.176 1.00 92.94 83 LEU A O 1
ATOM 691 N N . LEU A 1 84 ? 2.398 -3.548 5.629 1.00 93.94 84 LEU A N 1
ATOM 692 C CA . LEU A 1 84 ? 2.053 -3.074 6.962 1.00 93.94 84 LEU A CA 1
ATOM 693 C C . LEU A 1 84 ? 0.594 -2.616 6.975 1.00 93.94 84 LEU A C 1
ATOM 695 O O . LEU A 1 84 ? 0.210 -1.784 6.163 1.00 93.94 84 LEU A O 1
ATOM 699 N N . VAL A 1 85 ? -0.214 -3.125 7.909 1.00 94.69 85 VAL A N 1
ATOM 700 C CA . VAL A 1 85 ? -1.583 -2.632 8.145 1.00 94.69 85 VAL A CA 1
ATOM 701 C C . VAL A 1 85 ? -1.648 -2.038 9.545 1.00 94.69 85 VAL A C 1
ATOM 703 O O . VAL A 1 85 ? -1.492 -2.760 10.534 1.00 94.69 85 VAL A O 1
ATOM 706 N N . LEU A 1 86 ? -1.835 -0.723 9.630 1.00 95.06 86 LEU A N 1
ATOM 707 C CA . LEU A 1 86 ? -1.735 0.055 10.865 1.00 95.06 86 LEU A CA 1
ATOM 708 C C . LEU A 1 86 ? -2.978 0.926 11.062 1.00 95.06 86 LEU A C 1
ATOM 710 O O . LEU A 1 86 ? -3.615 1.325 10.093 1.00 95.06 86 LEU A O 1
ATOM 714 N N . ASP A 1 87 ? -3.286 1.252 12.316 1.00 94.62 87 ASP A N 1
ATOM 715 C CA . ASP A 1 87 ? -4.232 2.330 12.618 1.00 94.62 87 ASP A CA 1
ATOM 716 C C . ASP A 1 87 ? -3.620 3.711 12.338 1.00 94.62 87 ASP A C 1
ATOM 718 O O . ASP A 1 87 ? -2.401 3.841 12.192 1.00 94.62 87 ASP A O 1
ATOM 722 N N . GLU A 1 88 ? -4.457 4.750 12.293 1.00 94.31 88 GLU A N 1
ATOM 723 C CA . GLU A 1 88 ? -4.042 6.132 12.017 1.00 94.31 88 GLU A CA 1
ATOM 724 C C . GLU A 1 88 ? -2.873 6.593 12.903 1.00 94.31 88 GLU A C 1
ATOM 726 O O . GLU A 1 88 ? -1.898 7.175 12.419 1.00 94.31 88 GLU A O 1
ATOM 731 N N . SER A 1 89 ? -2.929 6.299 14.205 1.00 93.69 89 SER A N 1
ATOM 732 C CA . SER A 1 89 ? -1.924 6.764 15.164 1.00 93.69 89 SER A CA 1
ATOM 733 C C . SER A 1 89 ? -0.547 6.147 14.901 1.00 93.69 89 SER A C 1
ATOM 735 O O . SER A 1 89 ? 0.479 6.827 15.005 1.00 93.69 89 SER A O 1
ATOM 737 N N . GLN A 1 90 ? -0.517 4.863 14.541 1.00 93.94 90 GLN A N 1
ATOM 738 C CA . GLN A 1 90 ? 0.699 4.125 14.218 1.00 93.94 90 GLN A CA 1
ATOM 739 C C . GLN A 1 90 ? 1.206 4.480 12.825 1.00 93.94 90 GLN A C 1
ATOM 741 O O . GLN A 1 90 ? 2.407 4.692 12.664 1.00 93.94 90 GLN A O 1
ATOM 746 N N . ALA A 1 91 ? 0.308 4.594 11.844 1.00 94.75 91 ALA A N 1
ATOM 747 C CA . ALA A 1 91 ? 0.641 5.000 10.487 1.00 94.75 91 ALA A CA 1
ATOM 748 C C . ALA A 1 91 ? 1.323 6.372 10.488 1.00 94.75 91 ALA A C 1
ATOM 750 O O . ALA A 1 91 ? 2.424 6.501 9.956 1.00 94.75 91 ALA A O 1
ATOM 751 N N . LYS A 1 92 ? 0.741 7.359 11.184 1.00 94.44 92 LYS A N 1
ATOM 752 C CA . LYS A 1 92 ? 1.301 8.712 11.302 1.00 94.44 92 LYS A CA 1
ATOM 753 C C . LYS A 1 92 ? 2.706 8.715 11.903 1.00 94.44 92 LYS A C 1
ATOM 755 O O . LYS A 1 92 ? 3.592 9.364 11.360 1.00 94.44 92 LYS A O 1
ATOM 760 N N . LYS A 1 93 ? 2.924 7.965 12.988 1.00 95.56 93 LYS A N 1
ATOM 761 C CA . LYS A 1 93 ? 4.251 7.828 13.617 1.00 95.56 93 LYS A CA 1
ATOM 762 C C . LYS A 1 93 ? 5.256 7.125 12.708 1.00 95.56 93 LYS A C 1
ATOM 764 O O . LYS A 1 93 ? 6.423 7.493 12.689 1.00 95.56 93 LYS A O 1
ATOM 769 N N . PHE A 1 94 ? 4.817 6.108 11.971 1.00 94.38 94 PHE A N 1
ATOM 770 C CA . PHE A 1 94 ? 5.689 5.345 11.083 1.00 94.38 94 PHE A CA 1
ATOM 771 C C . PHE A 1 94 ? 6.204 6.202 9.921 1.00 94.38 94 PHE A C 1
ATOM 773 O O . PHE A 1 94 ? 7.385 6.136 9.588 1.00 94.38 94 PHE A O 1
ATOM 780 N N . ILE A 1 95 ? 5.337 7.029 9.330 1.00 94.50 95 ILE A N 1
ATOM 781 C CA . ILE A 1 95 ? 5.670 7.820 8.137 1.00 94.50 95 ILE A CA 1
ATOM 782 C C . ILE A 1 95 ? 6.204 9.227 8.440 1.00 94.50 95 ILE A C 1
ATOM 784 O O . ILE A 1 95 ? 6.580 9.923 7.505 1.00 94.50 95 ILE A O 1
ATOM 788 N N . GLU A 1 96 ? 6.257 9.651 9.708 1.00 92.75 96 GLU A N 1
ATOM 789 C CA . GLU A 1 96 ? 6.525 11.041 10.125 1.00 92.75 96 GLU A CA 1
ATOM 790 C C . GLU A 1 96 ? 7.764 11.673 9.466 1.00 92.75 96 GLU A C 1
ATOM 792 O O . GLU A 1 96 ? 7.757 12.855 9.141 1.00 92.75 96 GLU A O 1
ATOM 797 N N . ASN A 1 97 ? 8.806 10.876 9.214 1.00 91.25 97 ASN A N 1
ATOM 798 C CA . ASN A 1 97 ? 10.062 11.325 8.604 1.00 91.25 97 ASN A CA 1
ATOM 799 C C . ASN A 1 97 ? 10.381 10.602 7.284 1.00 91.25 97 ASN A C 1
ATOM 801 O O . ASN A 1 97 ? 11.544 10.500 6.889 1.00 91.25 97 ASN A O 1
ATOM 805 N N . MET A 1 98 ? 9.369 10.046 6.613 1.00 93.31 98 MET A N 1
ATOM 806 C CA . MET A 1 98 ? 9.538 9.284 5.376 1.00 93.31 98 MET A CA 1
ATOM 807 C C . MET A 1 98 ? 8.867 9.982 4.197 1.00 93.31 98 MET A C 1
ATOM 809 O O . MET A 1 98 ? 7.730 10.436 4.283 1.00 93.31 98 MET A O 1
ATOM 813 N N . THR A 1 99 ? 9.540 9.990 3.047 1.00 93.19 99 THR A N 1
ATOM 814 C CA . THR A 1 99 ? 8.871 10.297 1.780 1.00 93.19 99 THR A CA 1
ATOM 815 C C . THR A 1 99 ? 7.972 9.125 1.412 1.00 93.19 99 THR A C 1
ATOM 817 O O . THR A 1 99 ? 8.444 7.995 1.245 1.00 93.19 99 THR A O 1
ATOM 820 N N . THR A 1 100 ? 6.682 9.403 1.291 1.00 94.75 100 THR A N 1
ATOM 821 C CA . THR A 1 100 ? 5.663 8.433 0.897 1.00 94.75 100 THR A CA 1
ATOM 822 C C . THR A 1 100 ? 4.956 8.913 -0.359 1.00 94.75 100 THR A C 1
ATOM 824 O O . THR A 1 100 ? 5.093 10.075 -0.742 1.00 94.75 100 THR A O 1
ATOM 827 N N . LYS A 1 101 ? 4.236 8.000 -1.009 1.00 93.62 101 LYS A N 1
ATOM 828 C CA . LYS A 1 101 ? 3.268 8.343 -2.044 1.00 93.62 101 LYS A CA 1
ATOM 829 C C . LYS A 1 101 ? 1.920 7.751 -1.727 1.00 93.62 101 LYS A C 1
ATOM 831 O O . LYS A 1 101 ? 1.831 6.549 -1.474 1.00 93.62 101 LYS A O 1
ATOM 836 N N . GLU A 1 102 ? 0.884 8.565 -1.787 1.00 94.50 102 GLU A N 1
ATOM 837 C CA . GLU A 1 102 ? -0.481 8.115 -1.550 1.00 94.50 102 GLU A CA 1
ATOM 838 C C . GLU A 1 102 ? -1.091 7.529 -2.820 1.00 94.50 102 GLU A C 1
ATOM 840 O O . GLU A 1 102 ? -1.174 8.183 -3.853 1.00 94.50 102 GLU A O 1
ATOM 845 N N . LEU A 1 103 ? -1.528 6.274 -2.750 1.00 93.50 103 LEU A N 1
ATOM 846 C CA . LEU A 1 103 ? -2.256 5.603 -3.828 1.00 93.50 103 LEU A CA 1
ATOM 847 C C . LEU A 1 103 ? -3.769 5.704 -3.648 1.00 93.50 103 LEU A C 1
ATOM 849 O O . LEU A 1 103 ? -4.513 5.639 -4.619 1.00 93.50 103 LEU A O 1
ATOM 853 N N . PHE A 1 104 ? -4.227 5.845 -2.405 1.00 94.31 104 PHE A N 1
ATOM 854 C CA . PHE A 1 104 ? -5.636 5.957 -2.059 1.00 94.31 104 PHE A CA 1
ATOM 855 C C . PHE A 1 104 ? -5.797 6.803 -0.784 1.00 94.31 104 PHE A C 1
ATOM 857 O O . PHE A 1 104 ? -5.044 6.553 0.163 1.00 94.31 104 PHE A O 1
ATOM 864 N N . PRO A 1 105 ? -6.792 7.710 -0.725 1.00 92.19 105 PRO A N 1
ATOM 865 C CA . PRO A 1 105 ? -7.756 8.018 -1.789 1.00 92.19 105 PRO A CA 1
ATOM 866 C C . PRO A 1 105 ? -7.249 8.975 -2.882 1.00 92.19 105 PRO A C 1
ATOM 868 O O . PRO A 1 105 ? -7.866 9.019 -3.940 1.00 92.19 105 PRO A O 1
ATOM 871 N N . ILE A 1 106 ? -6.161 9.728 -2.666 1.00 86.00 106 ILE A N 1
ATOM 872 C CA . ILE A 1 106 ? -5.757 10.828 -3.570 1.00 86.00 106 ILE A CA 1
ATOM 873 C C . ILE A 1 106 ? -5.158 10.344 -4.906 1.00 86.00 106 ILE A C 1
ATOM 875 O O . ILE A 1 106 ? -5.258 11.048 -5.906 1.00 86.00 106 ILE A O 1
ATOM 879 N N . ASN A 1 107 ? -4.546 9.157 -4.930 1.00 84.50 107 ASN A N 1
ATOM 880 C CA . ASN A 1 107 ? -3.769 8.618 -6.053 1.00 84.50 107 ASN A CA 1
ATOM 881 C C . ASN A 1 107 ? -2.780 9.626 -6.678 1.00 84.50 107 ASN A C 1
ATOM 883 O O . ASN A 1 107 ? -2.936 10.123 -7.794 1.00 84.50 107 ASN A O 1
ATOM 887 N N . GLU A 1 108 ? -1.677 9.871 -5.980 1.00 84.69 108 GLU A N 1
ATOM 888 C CA . GLU A 1 108 ? -0.589 10.744 -6.422 1.00 84.69 108 GLU A CA 1
ATOM 889 C C . GLU A 1 108 ? 0.137 10.239 -7.682 1.00 84.69 108 GLU A C 1
ATOM 891 O O . GLU A 1 108 ? 0.895 10.995 -8.292 1.00 84.69 108 GLU A O 1
ATOM 896 N N . LEU A 1 109 ? -0.090 8.988 -8.106 1.00 81.00 109 LEU A N 1
ATOM 897 C CA . LEU A 1 109 ? 0.464 8.466 -9.360 1.00 81.00 109 LEU A CA 1
ATOM 898 C C . LEU A 1 109 ? -0.317 8.961 -10.585 1.00 81.00 109 LEU A C 1
ATOM 900 O O . LEU A 1 109 ? 0.291 9.246 -11.619 1.00 81.00 109 LEU A O 1
ATOM 904 N N . GLU A 1 110 ? -1.641 9.103 -10.477 1.00 65.25 110 GLU A N 1
ATOM 905 C CA . GLU A 1 110 ? -2.478 9.656 -11.553 1.00 65.25 110 GLU A CA 1
ATOM 906 C C . GLU A 1 110 ? -2.152 11.131 -11.811 1.00 65.25 110 GLU A C 1
ATOM 908 O O . GLU A 1 110 ? -2.045 11.552 -12.963 1.00 65.25 110 GLU A O 1
ATOM 913 N N . CYS A 1 111 ? -1.848 11.891 -10.753 1.00 52.53 111 CYS A N 1
ATOM 914 C CA . CYS A 1 111 ? -1.367 13.273 -10.851 1.00 52.53 111 CYS A CA 1
ATOM 915 C C . CYS A 1 111 ? -0.065 13.426 -11.667 1.00 52.53 111 CYS A C 1
ATOM 917 O O . CYS A 1 111 ? 0.234 14.520 -12.153 1.00 52.53 111 CYS A O 1
ATOM 919 N N . LEU A 1 112 ? 0.722 12.356 -11.828 1.00 48.12 112 LEU A N 1
ATOM 920 C CA . LEU A 1 112 ? 1.955 12.359 -12.624 1.00 48.12 112 LEU A CA 1
ATOM 921 C C . LEU A 1 112 ? 1.690 12.029 -14.101 1.00 48.12 112 LEU A C 1
ATOM 923 O O . LEU A 1 112 ? 2.375 12.544 -14.984 1.00 48.12 112 LEU A O 1
ATOM 927 N N . THR A 1 113 ? 0.653 11.241 -14.399 1.00 46.16 113 THR A N 1
ATOM 928 C CA . THR A 1 113 ? 0.295 10.891 -15.784 1.00 46.16 113 THR A CA 1
ATOM 929 C C . THR A 1 113 ? -0.361 12.062 -16.525 1.00 46.16 113 THR A C 1
ATOM 931 O O . THR A 1 113 ? -0.135 12.225 -17.725 1.00 46.16 113 THR A O 1
ATOM 934 N N . THR A 1 114 ? -1.111 12.926 -15.831 1.00 44.41 114 THR A N 1
ATOM 935 C CA . THR A 1 114 ? -1.677 14.164 -16.406 1.00 44.41 114 THR A CA 1
ATOM 936 C C . THR A 1 114 ? -0.617 15.236 -16.655 1.00 44.41 114 THR A C 1
ATOM 938 O O . THR A 1 114 ? -0.604 15.823 -17.735 1.00 44.41 114 THR A O 1
ATOM 941 N N . LYS A 1 115 ? 0.337 15.436 -15.734 1.00 45.44 115 LYS A N 1
ATOM 942 C CA . LYS A 1 115 ? 1.443 16.399 -15.925 1.00 45.44 11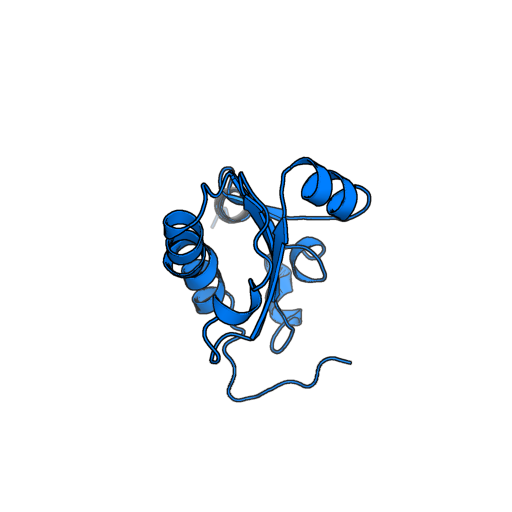5 LYS A CA 1
ATOM 943 C C . LYS A 1 115 ? 2.342 16.049 -17.115 1.00 45.44 115 LYS A C 1
ATOM 945 O O . LYS A 1 115 ? 2.786 16.939 -17.837 1.00 45.44 115 LYS A O 1
ATOM 950 N N . ASN A 1 116 ? 2.563 14.759 -17.366 1.00 45.16 116 ASN A N 1
ATOM 951 C CA . ASN A 1 116 ? 3.347 14.310 -18.518 1.00 45.16 116 ASN A CA 1
ATOM 952 C C . ASN A 1 116 ? 2.580 14.420 -19.852 1.00 45.16 116 ASN A C 1
ATOM 954 O O . ASN A 1 116 ? 3.215 14.560 -20.894 1.00 45.16 116 ASN A O 1
ATOM 958 N N . LYS A 1 117 ? 1.236 14.439 -19.842 1.00 44.38 117 LYS A N 1
ATOM 959 C CA . LYS A 1 117 ? 0.437 14.793 -21.032 1.00 44.38 117 LYS A CA 1
ATOM 960 C C . LYS A 1 117 ? 0.470 16.291 -21.342 1.00 44.38 117 LYS A C 1
ATOM 962 O O . LYS A 1 117 ? 0.484 16.650 -22.512 1.00 44.38 117 LYS A O 1
ATOM 967 N N . GLU A 1 118 ? 0.509 17.159 -20.331 1.00 47.09 118 GLU A N 1
ATOM 968 C CA . GLU A 1 118 ? 0.562 18.616 -20.546 1.00 47.09 118 GLU A CA 1
ATOM 969 C C . GLU A 1 118 ? 1.950 19.111 -20.983 1.00 47.09 118 GLU A C 1
ATOM 971 O O . GLU A 1 118 ? 2.045 20.026 -21.801 1.00 47.09 118 GLU A O 1
ATOM 976 N N . ASN A 1 119 ? 3.029 18.472 -20.514 1.00 47.22 119 ASN A N 1
ATOM 977 C CA . ASN A 1 119 ? 4.400 18.803 -20.927 1.00 47.22 119 ASN A CA 1
ATOM 978 C C . ASN A 1 119 ? 4.835 18.140 -22.248 1.00 47.22 119 ASN A C 1
ATOM 980 O O . ASN A 1 119 ? 5.871 18.501 -22.803 1.00 47.22 119 ASN A O 1
ATOM 984 N N . GLY A 1 120 ? 4.042 17.202 -22.771 1.00 42.44 120 GLY A N 1
ATOM 985 C CA . GLY A 1 120 ? 4.218 16.585 -24.083 1.00 42.44 120 GLY A CA 1
ATOM 986 C C . GLY A 1 120 ? 3.374 17.274 -25.151 1.00 42.44 120 GLY A C 1
ATOM 987 O O . GLY A 1 120 ? 2.463 16.658 -25.700 1.00 42.44 120 GLY A O 1
ATOM 988 N N . LYS A 1 121 ? 3.669 18.542 -25.468 1.00 38.59 121 LYS A N 1
ATOM 989 C CA . LYS A 1 121 ? 3.283 19.085 -26.779 1.00 38.59 121 LYS A CA 1
ATOM 990 C C . LYS A 1 121 ? 4.092 18.335 -27.839 1.00 38.59 121 LYS A C 1
ATOM 992 O O . LYS A 1 121 ? 5.277 18.611 -28.013 1.00 38.59 121 LYS A O 1
ATOM 997 N N . ILE A 1 122 ? 3.444 17.349 -28.454 1.00 41.31 122 ILE A N 1
ATOM 998 C CA . ILE A 1 122 ? 3.831 16.746 -29.736 1.00 41.31 122 ILE A CA 1
ATOM 999 C C . ILE A 1 122 ? 3.765 17.832 -30.812 1.00 41.31 122 ILE A C 1
ATOM 1001 O O . ILE A 1 122 ? 2.796 18.629 -30.765 1.00 41.31 122 ILE A O 1
#

Mean predicted aligned error: 7.13 Å

Nearest PDB structures (foldseek):
  6w36-assembly1_A  TM=5.924E-01  e=3.524E-02  Homo sapiens
  7cqz-assembly1_A  TM=5.888E-01  e=7.296E-02  Mus musculus
  8eqb-assembly1_B  TM=5.924E-01  e=8.328E-02  Homo sapiens
  6w3j-assembly1_A  TM=5.897E-01  e=1.414E-01  Homo sapiens
  8exf-assembly1_A  TM=5.102E-01  e=1.968E-01  Homo sapiens